Protein AF-A0A2G5B8W7-F1 (afdb_monomer)

Organism: Coemansia reversa (strain ATCC 12441 / NRRL 1564) (NCBI:txid763665)

Sequence (74 aa):
CNRGFTRQYNMRTHRLTHEPKSVAARPFCCAHCPRSFTRKHDLERHQVLHDDSDAFKCSVCKRGFARMDVLERH

Solvent-accessible surface area (backbone atoms only — not comparable to full-atom values): 4657 Å² total; per-residue (Å²): 132,95,78,87,64,98,45,72,68,56,46,57,46,52,54,39,73,76,50,63,86,85,64,76,50,34,85,32,64,50,93,88,48,98,54,60,23,69,41,63,70,60,38,61,39,51,51,28,60,76,66,61,78,73,23,43,58,41,90,84,81,61,53,68,25,64,41,64,74,60,51,76,73,102

Radius of gyration: 15.03 Å; Cα contacts (8 Å, |Δi|>4): 74; chains: 1; bounding box: 28×28×41 Å

Structure (mmCIF, N/CA/C/O backbone):
data_AF-A0A2G5B8W7-F1
#
_entry.id   AF-A0A2G5B8W7-F1
#
loop_
_atom_site.group_PDB
_atom_site.id
_atom_site.type_symbol
_atom_site.label_atom_id
_atom_site.label_alt_id
_atom_site.label_comp_id
_atom_site.label_asym_id
_atom_site.label_entity_id
_atom_site.label_seq_id
_atom_site.pdbx_PDB_ins_code
_atom_site.Cartn_x
_atom_site.Cartn_y
_atom_site.Cartn_z
_atom_site.occupancy
_atom_site.B_iso_or_equiv
_atom_site.auth_seq_id
_atom_site.auth_comp_id
_atom_site.auth_asym_id
_atom_site.auth_atom_id
_atom_site.pdbx_PDB_model_num
ATOM 1 N N . CYS A 1 1 ? 0.819 -2.463 -25.049 1.00 81.25 1 CYS A N 1
ATOM 2 C CA . CYS A 1 1 ? -0.191 -1.398 -24.822 1.00 81.25 1 CYS A CA 1
ATOM 3 C C . CYS A 1 1 ? 0.411 -0.026 -25.141 1.00 81.25 1 CYS A C 1
ATOM 5 O O . CYS A 1 1 ? 1.613 0.130 -24.967 1.00 81.25 1 CYS A O 1
ATOM 7 N N . ASN A 1 2 ? -0.397 0.973 -25.515 1.00 82.44 2 ASN A N 1
ATOM 8 C CA . ASN A 1 2 ? 0.081 2.302 -25.952 1.00 82.44 2 ASN A CA 1
ATOM 9 C C . ASN A 1 2 ? 0.110 3.347 -24.823 1.00 82.44 2 ASN A C 1
ATOM 11 O O . ASN A 1 2 ? -0.399 4.454 -24.968 1.00 82.44 2 ASN A O 1
ATOM 15 N N . ARG A 1 3 ? 0.660 2.990 -23.657 1.00 86.31 3 ARG A N 1
ATOM 16 C CA . ARG A 1 3 ? 0.714 3.901 -22.506 1.00 86.31 3 ARG A CA 1
ATOM 17 C C . ARG A 1 3 ? 2.025 4.689 -22.527 1.00 86.31 3 ARG A C 1
ATOM 19 O O . ARG A 1 3 ? 3.094 4.090 -22.510 1.00 86.31 3 ARG A O 1
ATOM 26 N N . GLY A 1 4 ? 1.932 6.017 -22.575 1.00 88.75 4 GLY A N 1
ATOM 27 C CA . GLY A 1 4 ? 3.085 6.917 -22.508 1.00 88.75 4 GLY A CA 1
ATOM 28 C C . GLY A 1 4 ? 3.522 7.177 -21.065 1.00 88.75 4 GLY A C 1
ATOM 29 O O . GLY A 1 4 ? 2.684 7.309 -20.172 1.00 88.75 4 GLY A O 1
ATOM 30 N N . PHE A 1 5 ? 4.832 7.264 -20.829 1.00 91.00 5 PHE A N 1
ATOM 31 C CA . PHE A 1 5 ? 5.408 7.560 -19.515 1.00 91.00 5 PHE A CA 1
ATOM 32 C C . PHE A 1 5 ? 6.413 8.701 -19.629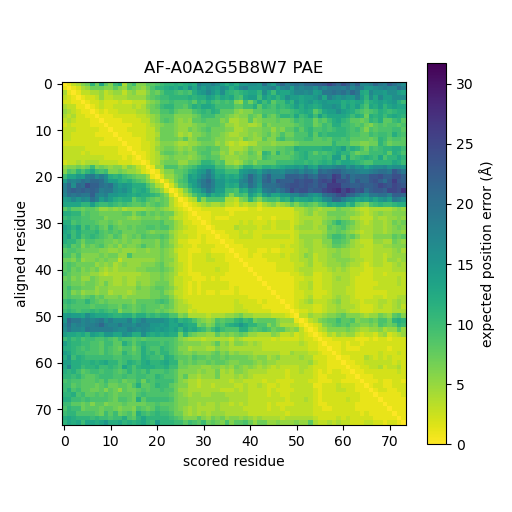 1.00 91.00 5 PHE A C 1
ATOM 34 O O . PHE A 1 5 ? 7.331 8.641 -20.437 1.00 91.00 5 PHE A O 1
ATOM 41 N N . THR A 1 6 ? 6.286 9.706 -18.765 1.00 93.62 6 THR A N 1
ATOM 42 C CA . THR A 1 6 ? 7.225 10.839 -18.690 1.00 93.62 6 THR A CA 1
ATOM 43 C C . THR A 1 6 ? 8.517 10.503 -17.945 1.00 93.62 6 THR A C 1
ATOM 45 O O . THR A 1 6 ? 9.509 11.209 -18.079 1.00 93.62 6 THR A O 1
ATOM 48 N N . ARG A 1 7 ? 8.528 9.430 -17.139 1.00 89.88 7 ARG A N 1
ATOM 49 C CA . ARG A 1 7 ? 9.694 8.999 -16.353 1.00 89.88 7 ARG A CA 1
ATOM 50 C C . ARG A 1 7 ? 10.068 7.556 -16.677 1.00 89.88 7 ARG A C 1
ATOM 52 O O . ARG A 1 7 ? 9.215 6.668 -16.637 1.00 89.88 7 ARG A O 1
ATOM 59 N N . GLN A 1 8 ? 11.358 7.305 -16.904 1.00 86.69 8 GLN A N 1
ATOM 60 C CA . GLN A 1 8 ? 11.883 5.991 -17.295 1.00 86.69 8 GLN A CA 1
ATOM 61 C C . GLN A 1 8 ? 11.560 4.887 -16.272 1.00 86.69 8 GLN A C 1
ATOM 63 O O . GLN A 1 8 ? 11.189 3.775 -16.650 1.00 86.69 8 GLN A O 1
ATOM 68 N N . TYR A 1 9 ? 11.625 5.189 -14.969 1.00 82.81 9 TYR A N 1
ATOM 69 C CA . TYR A 1 9 ? 11.312 4.203 -13.927 1.00 82.81 9 TYR A CA 1
ATOM 70 C C . TYR A 1 9 ? 9.828 3.780 -13.937 1.00 82.81 9 TYR A C 1
ATOM 72 O O . TYR A 1 9 ? 9.507 2.631 -13.622 1.00 82.81 9 TYR A O 1
ATOM 80 N N . ASN A 1 10 ? 8.912 4.665 -14.351 1.00 86.75 10 ASN A N 1
ATOM 81 C CA . ASN A 1 10 ? 7.492 4.332 -14.487 1.00 86.75 10 ASN A CA 1
ATOM 82 C C . ASN A 1 10 ? 7.265 3.359 -15.645 1.00 86.75 10 ASN A C 1
ATOM 84 O O . ASN A 1 10 ? 6.550 2.377 -15.477 1.00 86.75 10 ASN A O 1
ATOM 88 N N . MET A 1 11 ? 7.938 3.571 -16.779 1.00 87.56 11 MET A N 1
ATOM 89 C CA . MET A 1 11 ? 7.906 2.634 -17.905 1.00 87.56 11 MET A CA 1
ATOM 90 C C . MET A 1 11 ? 8.488 1.268 -17.518 1.00 87.56 11 MET A C 1
ATOM 92 O O . MET A 1 11 ? 7.888 0.236 -17.811 1.00 87.56 11 MET A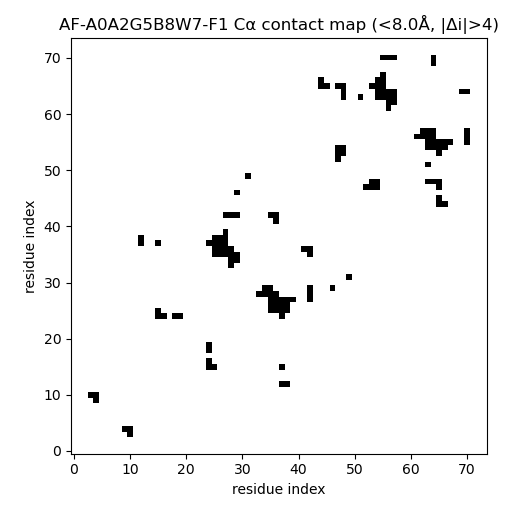 O 1
ATOM 96 N N . ARG A 1 12 ? 9.625 1.245 -16.805 1.00 83.94 12 ARG A N 1
ATOM 97 C CA . ARG A 1 12 ? 10.260 -0.002 -16.344 1.00 83.94 12 ARG A CA 1
ATOM 98 C C . ARG A 1 12 ? 9.343 -0.796 -15.414 1.00 83.94 12 ARG A C 1
ATOM 100 O O . ARG A 1 12 ? 9.181 -1.995 -15.606 1.00 83.94 12 ARG A O 1
ATOM 107 N N . THR A 1 13 ? 8.726 -0.132 -14.435 1.00 81.31 13 THR A N 1
ATOM 108 C CA . THR A 1 13 ? 7.789 -0.789 -13.505 1.00 81.31 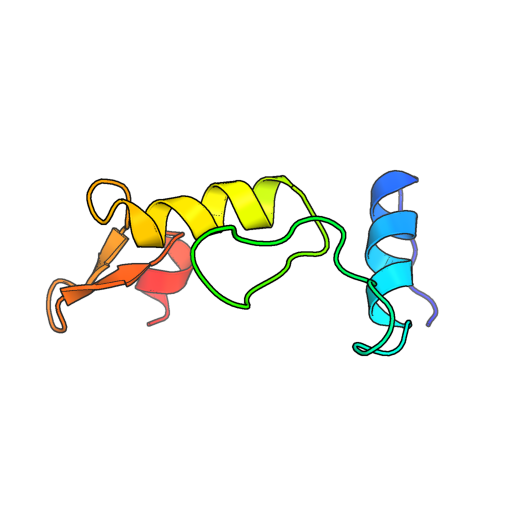13 THR A CA 1
ATOM 109 C C . THR A 1 13 ? 6.495 -1.214 -14.189 1.00 81.31 13 THR A C 1
ATOM 111 O O . THR A 1 13 ? 5.956 -2.263 -13.857 1.00 81.31 13 THR A O 1
ATOM 114 N N . HIS A 1 14 ? 6.014 -0.451 -15.172 1.00 85.94 14 HIS A N 1
ATOM 115 C CA . HIS A 1 14 ? 4.866 -0.841 -15.979 1.00 85.94 14 HIS A CA 1
ATOM 116 C C . HIS A 1 14 ? 5.150 -2.071 -16.843 1.00 85.94 14 HIS A C 1
ATOM 118 O O . HIS A 1 14 ? 4.285 -2.926 -16.973 1.00 85.94 14 HIS A O 1
ATOM 124 N N . ARG A 1 15 ? 6.357 -2.215 -17.399 1.00 83.75 15 ARG A N 1
ATOM 125 C CA . ARG A 1 15 ? 6.702 -3.397 -18.202 1.00 83.75 15 ARG A CA 1
ATOM 126 C C . ARG A 1 15 ? 6.514 -4.702 -17.420 1.00 83.75 15 ARG A C 1
ATOM 128 O O . ARG A 1 15 ? 6.031 -5.673 -17.983 1.00 83.75 15 ARG A O 1
ATOM 135 N N . LEU A 1 16 ? 6.771 -4.680 -16.109 1.00 78.88 16 LEU A N 1
ATOM 136 C CA . LEU A 1 16 ? 6.551 -5.819 -15.208 1.00 78.88 16 LEU A CA 1
ATOM 137 C C . LEU A 1 16 ? 5.079 -6.252 -15.102 1.00 78.88 16 LEU A C 1
ATOM 139 O O . LEU A 1 16 ? 4.815 -7.354 -14.636 1.00 78.88 16 LEU A O 1
ATOM 143 N N . THR A 1 17 ? 4.110 -5.422 -15.512 1.00 78.56 17 THR A N 1
ATOM 144 C CA . THR A 1 17 ? 2.690 -5.819 -15.524 1.00 78.56 17 THR A CA 1
ATOM 145 C C . THR A 1 17 ? 2.322 -6.670 -16.737 1.00 78.56 17 THR A C 1
ATOM 147 O O . THR A 1 17 ? 1.244 -7.254 -16.740 1.00 78.56 17 THR A O 1
ATOM 150 N N . HIS A 1 18 ? 3.175 -6.706 -17.766 1.00 81.25 18 HIS A N 1
ATOM 151 C CA . HIS A 1 18 ? 2.991 -7.541 -18.961 1.00 81.25 18 HIS A CA 1
ATOM 152 C C . HIS A 1 18 ? 3.693 -8.898 -18.843 1.00 81.25 18 HIS A C 1
ATOM 154 O O . H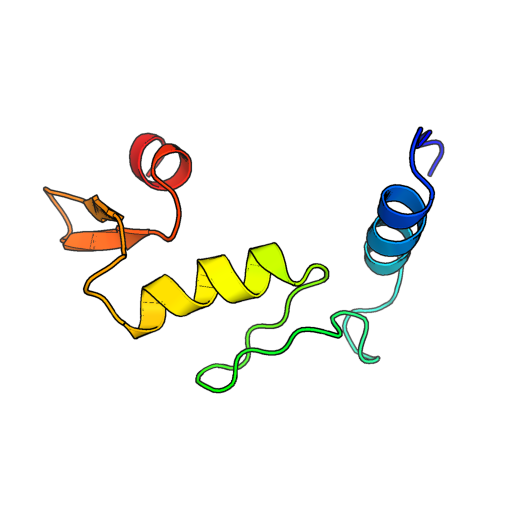IS A 1 18 ? 3.391 -9.801 -19.615 1.00 81.25 18 HIS A O 1
ATOM 160 N N . GLU A 1 19 ? 4.606 -9.051 -17.881 1.00 72.12 19 GLU A N 1
ATOM 161 C CA . GLU A 1 19 ? 5.348 -10.295 -17.661 1.00 72.12 19 GLU A CA 1
ATOM 162 C C . GLU A 1 19 ? 4.510 -11.328 -16.877 1.00 72.12 19 GLU A C 1
ATOM 164 O O . GLU A 1 19 ? 3.742 -10.954 -15.977 1.00 72.12 19 GLU A O 1
ATOM 169 N N . PRO A 1 20 ? 4.661 -12.638 -17.157 1.00 65.56 20 PRO A N 1
ATOM 170 C CA . PRO A 1 20 ? 3.984 -13.693 -16.411 1.00 65.56 20 PRO A CA 1
ATOM 171 C C . PRO A 1 20 ? 4.333 -13.651 -14.917 1.00 65.56 20 PRO A C 1
ATOM 173 O O . PRO A 1 20 ? 5.497 -13.568 -14.527 1.00 65.56 20 PRO A O 1
ATOM 176 N N . LYS A 1 21 ? 3.316 -13.791 -14.056 1.00 62.31 21 LYS A N 1
ATOM 177 C CA . LYS A 1 21 ? 3.458 -13.799 -12.584 1.00 62.31 21 LYS A CA 1
ATOM 178 C C . LYS A 1 21 ? 4.457 -14.838 -12.042 1.00 62.31 21 LYS A C 1
ATOM 180 O O . LYS A 1 21 ? 4.871 -14.698 -10.895 1.00 62.31 21 LYS A O 1
ATOM 185 N N . SER A 1 22 ? 4.804 -15.868 -12.817 1.00 46.97 22 SER A N 1
ATOM 186 C CA . SER A 1 22 ? 5.594 -17.026 -12.383 1.00 46.97 22 SER A CA 1
ATOM 187 C C . SER A 1 22 ? 7.110 -16.811 -12.365 1.00 46.97 22 SER A C 1
ATOM 189 O O . SER A 1 22 ? 7.801 -17.571 -11.696 1.00 46.97 22 SER A O 1
ATOM 191 N N . VAL A 1 23 ? 7.650 -15.780 -13.024 1.00 53.50 23 VAL A N 1
ATOM 192 C CA . VAL A 1 23 ? 9.106 -15.554 -13.094 1.00 53.50 23 VAL A CA 1
ATOM 193 C C . VAL A 1 23 ? 9.444 -14.207 -12.463 1.00 53.50 23 VAL A C 1
ATOM 195 O O . VAL A 1 23 ? 9.595 -13.207 -13.149 1.00 53.50 23 VAL A O 1
ATOM 198 N N . ALA A 1 24 ? 9.497 -14.155 -11.128 1.00 54.91 24 ALA A N 1
ATOM 199 C CA . ALA A 1 24 ? 10.147 -13.085 -10.354 1.00 54.91 24 ALA A CA 1
ATOM 200 C C . ALA A 1 24 ? 9.863 -11.616 -10.779 1.00 54.91 24 ALA A C 1
ATOM 202 O O . ALA A 1 24 ? 10.691 -10.731 -10.574 1.00 54.91 24 ALA A O 1
ATOM 203 N N . ALA A 1 25 ? 8.679 -11.306 -11.324 1.00 67.62 25 ALA A N 1
ATOM 204 C CA . ALA A 1 25 ? 8.348 -9.972 -11.851 1.00 67.62 25 ALA A CA 1
ATOM 205 C C . ALA A 1 25 ? 8.140 -8.897 -10.760 1.00 67.62 25 ALA A C 1
ATOM 207 O O . ALA A 1 25 ? 7.820 -7.741 -11.042 1.00 67.62 25 ALA A O 1
ATOM 208 N N . ARG A 1 26 ? 8.281 -9.273 -9.487 1.00 73.38 26 ARG A N 1
ATOM 209 C CA . ARG A 1 26 ? 8.026 -8.429 -8.320 1.00 73.38 26 ARG A CA 1
ATOM 210 C C . ARG A 1 26 ? 9.252 -8.498 -7.410 1.00 73.38 26 ARG A C 1
ATOM 212 O O . ARG A 1 26 ? 9.272 -9.329 -6.509 1.00 73.38 26 ARG A O 1
ATOM 219 N N . PRO A 1 2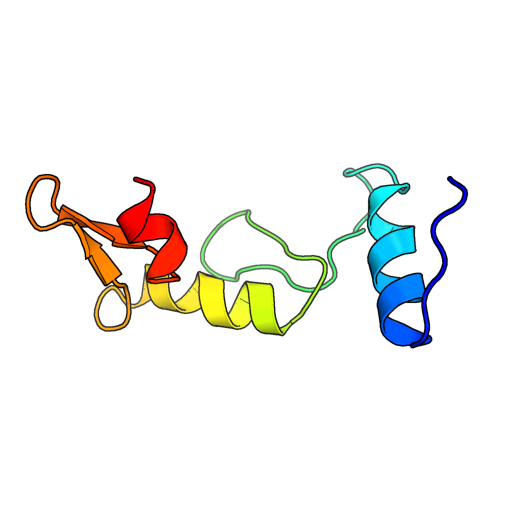7 ? 10.277 -7.659 -7.655 1.00 78.88 27 PRO A N 1
ATOM 220 C CA . PRO A 1 27 ? 11.562 -7.753 -6.958 1.00 78.88 27 PRO A CA 1
ATOM 221 C C . PRO A 1 27 ? 11.467 -7.442 -5.458 1.00 78.88 27 PRO A C 1
ATOM 223 O O . PRO A 1 27 ? 12.415 -7.686 -4.721 1.00 78.88 27 PRO A O 1
ATOM 226 N N . PHE A 1 28 ? 10.340 -6.899 -4.993 1.00 87.44 28 PHE A N 1
ATOM 227 C CA . PHE A 1 28 ? 10.132 -6.526 -3.600 1.00 87.44 28 PHE A CA 1
ATOM 228 C C . PHE A 1 28 ? 9.189 -7.528 -2.929 1.00 87.44 28 PHE A C 1
ATOM 230 O O . PHE A 1 28 ? 7.970 -7.403 -3.037 1.00 87.44 28 PHE A O 1
ATOM 237 N N . CYS A 1 29 ? 9.744 -8.534 -2.257 1.00 89.00 29 CYS A N 1
ATOM 238 C CA . CYS A 1 29 ? 8.983 -9.552 -1.527 1.00 89.00 29 CYS A CA 1
ATOM 239 C C . CYS A 1 29 ? 8.803 -9.168 -0.054 1.00 89.00 29 CYS A C 1
ATOM 241 O O . CYS A 1 29 ? 9.709 -8.607 0.559 1.00 89.00 29 CYS A O 1
ATOM 243 N N . CYS A 1 30 ? 7.640 -9.484 0.516 1.00 90.19 30 CYS A N 1
ATOM 244 C CA . CYS A 1 30 ? 7.430 -9.389 1.954 1.00 90.19 30 CYS A CA 1
ATOM 245 C C . CYS A 1 30 ? 8.120 -10.558 2.666 1.00 90.19 30 CYS A C 1
ATOM 247 O O . CYS A 1 30 ? 8.029 -11.697 2.217 1.00 90.19 30 CYS A O 1
ATOM 249 N N . ALA A 1 31 ? 8.787 -10.279 3.787 1.00 89.62 31 ALA A N 1
ATOM 250 C CA . ALA A 1 31 ? 9.445 -11.306 4.595 1.00 89.62 31 ALA A CA 1
ATOM 251 C C . ALA A 1 31 ? 8.460 -12.126 5.450 1.00 89.62 31 ALA A C 1
ATOM 253 O O . ALA A 1 31 ? 8.770 -13.247 5.839 1.00 89.62 31 ALA A O 1
ATOM 254 N N . HIS A 1 32 ? 7.275 -11.580 5.736 1.00 88.44 32 HIS A N 1
ATOM 255 C CA . HIS A 1 32 ? 6.308 -12.173 6.666 1.00 88.44 32 HIS A CA 1
ATOM 256 C C . HIS A 1 32 ? 5.124 -12.860 5.971 1.00 88.44 32 HIS A C 1
ATOM 258 O O . HIS A 1 32 ? 4.333 -13.534 6.625 1.00 88.44 32 HIS A O 1
ATOM 264 N N . CYS A 1 33 ? 4.954 -12.685 4.657 1.00 88.75 33 CYS A N 1
ATOM 265 C CA . CYS A 1 33 ? 3.856 -13.297 3.910 1.00 88.75 33 CYS A CA 1
ATOM 266 C C . CYS A 1 33 ? 4.210 -13.468 2.420 1.00 88.75 33 CYS A C 1
ATOM 268 O O . CYS A 1 33 ? 5.124 -12.808 1.928 1.00 88.75 33 CYS A O 1
ATOM 270 N N . PRO A 1 34 ? 3.471 -14.286 1.646 1.00 86.06 34 PRO A N 1
ATOM 271 C CA . PRO A 1 34 ? 3.805 -14.576 0.246 1.00 86.06 34 PRO A CA 1
ATOM 272 C C . PRO A 1 34 ? 3.514 -13.413 -0.724 1.00 86.06 34 PRO A C 1
ATOM 274 O O . PRO A 1 34 ? 3.504 -13.600 -1.943 1.00 86.06 34 PRO A O 1
ATOM 277 N N . ARG A 1 35 ? 3.232 -12.200 -0.224 1.00 85.00 35 ARG A N 1
ATOM 278 C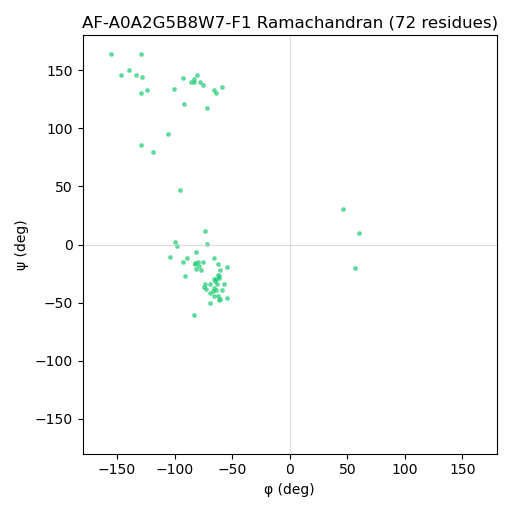 CA . ARG A 1 35 ? 2.997 -11.031 -1.078 1.00 85.00 35 ARG A CA 1
ATOM 279 C C . ARG A 1 35 ? 4.310 -10.464 -1.599 1.00 85.00 35 ARG A C 1
ATOM 281 O O . ARG A 1 35 ? 5.280 -10.291 -0.872 1.00 85.00 35 ARG A O 1
ATOM 288 N N . SER A 1 36 ? 4.288 -10.070 -2.863 1.00 88.00 36 SER A N 1
ATOM 289 C CA . SER A 1 36 ? 5.373 -9.348 -3.519 1.00 88.00 36 SER A CA 1
ATOM 290 C C . SER A 1 36 ? 4.837 -8.098 -4.211 1.00 88.00 36 SER A C 1
ATOM 292 O O . SER A 1 36 ? 3.630 -7.956 -4.432 1.00 88.00 36 SER A O 1
ATOM 294 N N . PHE A 1 37 ? 5.713 -7.166 -4.573 1.00 87.12 37 PHE A N 1
ATOM 295 C CA . PHE A 1 37 ? 5.379 -5.853 -5.126 1.00 87.12 37 PHE A CA 1
ATOM 296 C C . PHE A 1 37 ? 6.334 -5.471 -6.259 1.00 87.12 37 PHE A C 1
ATOM 298 O O . PHE A 1 37 ? 7.500 -5.861 -6.292 1.00 87.12 37 PHE A O 1
ATOM 305 N N . THR A 1 38 ? 5.829 -4.688 -7.212 1.00 84.88 38 THR A N 1
ATOM 306 C CA . THR A 1 38 ? 6.616 -4.159 -8.337 1.00 84.88 38 THR A CA 1
ATOM 307 C C . THR A 1 38 ? 7.414 -2.910 -7.962 1.00 84.88 38 THR A C 1
ATOM 309 O O . THR A 1 38 ? 8.315 -2.517 -8.700 1.00 84.88 38 THR A O 1
ATOM 312 N N . ARG A 1 39 ? 7.084 -2.257 -6.837 1.00 86.38 39 ARG A N 1
ATOM 313 C CA . ARG A 1 39 ? 7.746 -1.041 -6.346 1.00 86.38 39 ARG A CA 1
ATOM 314 C C . ARG A 1 39 ? 8.066 -1.159 -4.859 1.00 86.38 39 ARG A C 1
ATOM 316 O O . ARG A 1 39 ? 7.270 -1.710 -4.104 1.00 86.38 39 ARG A O 1
ATOM 323 N N . LYS A 1 40 ? 9.192 -0.571 -4.445 1.00 88.38 40 LYS A N 1
ATOM 324 C CA . LYS A 1 40 ? 9.662 -0.593 -3.052 1.00 88.38 40 LYS A CA 1
ATOM 325 C C . LYS A 1 40 ? 8.677 0.071 -2.086 1.00 88.38 40 LYS A C 1
ATOM 327 O O . LYS A 1 40 ? 8.305 -0.545 -1.100 1.00 88.38 40 LYS A O 1
ATOM 332 N N . HIS A 1 41 ? 8.182 1.266 -2.419 1.00 89.38 41 HIS A N 1
ATOM 333 C CA . HIS A 1 41 ? 7.235 1.989 -1.558 1.00 89.38 41 HIS A CA 1
ATOM 334 C C . HIS A 1 41 ? 5.912 1.237 -1.347 1.00 89.38 41 HIS A C 1
ATOM 336 O O . HIS A 1 41 ? 5.231 1.443 -0.349 1.00 89.38 41 HIS A O 1
ATOM 342 N N . ASP A 1 42 ? 5.519 0.373 -2.291 1.00 90.69 42 ASP A N 1
ATOM 343 C CA . ASP A 1 42 ? 4.326 -0.457 -2.128 1.00 90.69 42 ASP A CA 1
ATOM 344 C C . ASP A 1 42 ? 4.572 -1.590 -1.114 1.00 90.69 42 ASP A C 1
ATOM 346 O O . ASP A 1 42 ? 3.654 -1.922 -0.365 1.00 90.69 42 ASP A O 1
ATOM 350 N N . LEU A 1 43 ? 5.796 -2.137 -1.055 1.00 91.69 43 LEU A N 1
ATOM 351 C CA . LEU A 1 43 ? 6.221 -3.090 -0.024 1.00 91.69 43 LEU A CA 1
ATOM 352 C C . LEU A 1 43 ? 6.340 -2.413 1.346 1.00 91.69 43 LEU A C 1
ATOM 354 O O . LEU A 1 43 ? 5.750 -2.911 2.295 1.00 91.69 43 LEU A O 1
ATOM 358 N N . GLU A 1 44 ? 7.048 -1.284 1.442 1.00 91.06 44 GLU A N 1
ATOM 359 C CA . GLU A 1 44 ? 7.219 -0.533 2.701 1.00 91.06 44 GLU A CA 1
ATOM 360 C C . GLU A 1 44 ? 5.858 -0.204 3.316 1.00 91.06 44 GLU A C 1
ATOM 362 O O . GLU A 1 44 ? 5.586 -0.483 4.479 1.00 91.06 44 GLU A O 1
ATOM 367 N N . ARG A 1 45 ? 4.932 0.278 2.484 1.00 91.06 45 ARG A N 1
ATOM 368 C CA . ARG A 1 45 ? 3.562 0.515 2.914 1.00 91.06 45 ARG A CA 1
ATOM 369 C C . ARG A 1 45 ? 2.841 -0.766 3.311 1.00 91.06 45 ARG A C 1
ATOM 371 O O . ARG A 1 45 ? 2.071 -0.751 4.251 1.00 91.06 45 ARG A O 1
ATOM 378 N N . HIS A 1 46 ? 3.034 -1.874 2.606 1.00 91.38 46 HIS A N 1
ATOM 379 C CA . HIS A 1 46 ? 2.432 -3.142 3.010 1.00 91.38 46 HIS A CA 1
ATOM 380 C C . HIS A 1 46 ? 2.943 -3.633 4.371 1.00 91.38 46 HIS A C 1
ATOM 382 O O . HIS A 1 46 ? 2.157 -4.229 5.105 1.00 91.38 46 HIS A O 1
ATOM 388 N N . GLN A 1 47 ? 4.207 -3.373 4.714 1.00 91.00 47 GLN A N 1
ATOM 389 C CA . GLN A 1 47 ? 4.804 -3.811 5.976 1.00 91.00 47 GLN A CA 1
ATOM 390 C C . GLN A 1 47 ? 4.108 -3.218 7.207 1.00 91.00 47 GLN A C 1
ATOM 392 O O . GLN A 1 47 ? 4.035 -3.906 8.218 1.00 91.00 47 GLN A O 1
ATOM 397 N N . VAL A 1 48 ? 3.479 -2.039 7.107 1.00 90.25 48 VAL A N 1
ATOM 398 C CA . VAL A 1 48 ? 2.693 -1.452 8.216 1.00 90.25 48 VAL A CA 1
ATOM 399 C C . VAL A 1 48 ? 1.517 -2.337 8.653 1.00 90.25 48 VAL A C 1
ATOM 401 O O . VAL A 1 48 ? 1.040 -2.237 9.776 1.00 90.25 48 VAL A O 1
ATOM 404 N N . LEU A 1 49 ? 1.052 -3.239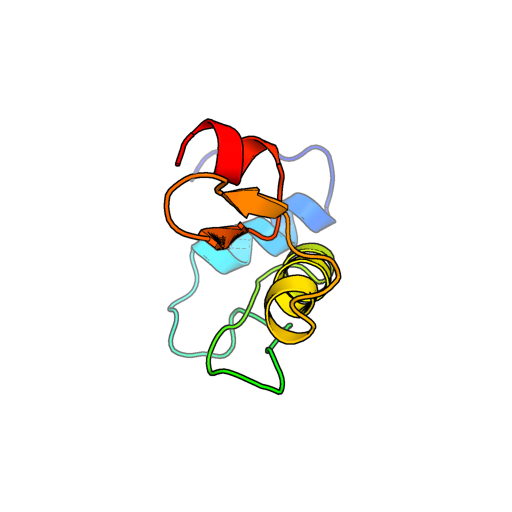 7.776 1.00 89.31 49 LEU A N 1
ATOM 405 C CA . LEU A 1 49 ? 0.006 -4.215 8.102 1.00 89.31 49 LEU A CA 1
ATOM 406 C C . LEU A 1 49 ? 0.510 -5.372 8.968 1.00 89.31 49 LEU A C 1
ATOM 408 O O . LEU A 1 49 ? -0.307 -6.132 9.471 1.00 89.31 49 LEU A O 1
ATOM 412 N N . HIS A 1 50 ? 1.825 -5.560 9.069 1.00 88.94 50 HIS A N 1
ATOM 413 C CA . HIS A 1 50 ? 2.423 -6.561 9.946 1.00 88.94 50 HIS A CA 1
ATOM 414 C C . HIS A 1 50 ? 2.728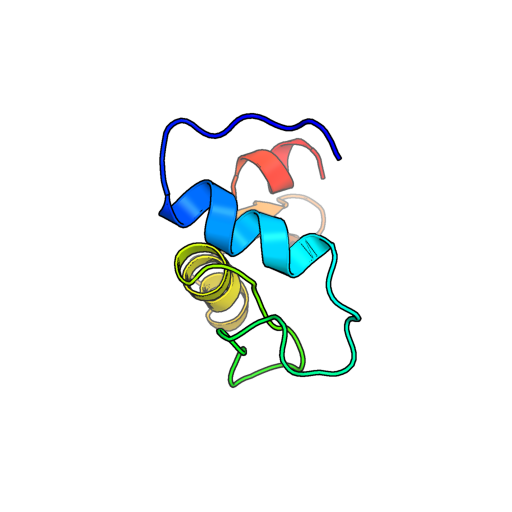 -5.997 11.336 1.00 88.94 50 HIS A C 1
ATOM 416 O O . HIS A 1 50 ? 2.739 -6.766 12.290 1.00 88.94 50 HIS A O 1
ATOM 422 N N . ASP A 1 51 ? 2.954 -4.685 11.443 1.00 82.75 51 ASP A N 1
ATOM 423 C CA . ASP A 1 51 ? 3.219 -4.007 12.718 1.00 82.75 51 ASP A CA 1
ATOM 424 C C . ASP A 1 51 ? 1.919 -3.692 13.490 1.00 82.75 51 ASP A C 1
ATOM 426 O O . ASP A 1 51 ? 1.943 -3.527 14.702 1.00 82.75 51 ASP A O 1
ATOM 430 N N . ASP A 1 52 ? 0.758 -3.648 12.814 1.00 72.88 52 ASP A N 1
ATOM 431 C CA . ASP A 1 52 ? -0.587 -3.323 13.348 1.00 72.88 52 ASP A CA 1
ATOM 432 C C . ASP A 1 52 ? -0.724 -1.956 14.056 1.00 72.88 52 ASP A C 1
ATOM 434 O O . ASP A 1 52 ? -1.842 -1.445 14.190 1.00 72.88 52 ASP A O 1
ATOM 438 N N . SER A 1 53 ? 0.374 -1.359 14.506 1.00 74.25 53 SER A N 1
ATOM 439 C CA . SER A 1 53 ? 0.500 -0.063 15.167 1.00 74.25 53 SER A CA 1
ATOM 440 C C . SER A 1 53 ? 0.301 1.090 14.177 1.00 74.25 53 SER A C 1
ATOM 442 O O . SER A 1 53 ? -0.415 2.042 14.480 1.00 74.25 53 SER A O 1
ATOM 444 N N . ASP A 1 54 ? 0.819 0.930 12.959 1.00 78.12 54 ASP A N 1
ATOM 445 C CA . ASP A 1 54 ? 0.832 1.948 11.902 1.00 78.12 54 ASP A CA 1
ATOM 446 C C . ASP A 1 54 ? -0.270 1.770 10.838 1.00 78.12 54 ASP A C 1
ATOM 448 O O . ASP A 1 54 ? -0.357 2.524 9.864 1.00 78.12 54 ASP A O 1
ATOM 452 N N . ALA A 1 55 ? -1.132 0.762 10.987 1.00 87.94 55 ALA A N 1
ATOM 453 C CA . ALA A 1 55 ? -2.235 0.524 10.061 1.00 87.94 55 ALA A CA 1
ATOM 454 C C . ALA A 1 55 ? -3.461 1.399 10.385 1.00 87.94 55 ALA A C 1
ATOM 456 O O . ALA A 1 55 ? -3.892 1.517 11.532 1.00 87.94 55 ALA A O 1
ATOM 457 N N . PHE A 1 56 ? -4.115 1.925 9.349 1.00 91.12 56 PHE A N 1
ATOM 458 C CA . PHE A 1 56 ? -5.404 2.605 9.471 1.00 91.12 56 PHE A CA 1
ATOM 459 C C . PHE A 1 56 ? -6.501 1.578 9.754 1.00 91.12 56 PHE A C 1
ATOM 461 O O . PHE A 1 56 ? -6.752 0.703 8.926 1.00 91.12 56 PHE A O 1
ATOM 468 N N . LYS A 1 57 ? -7.165 1.661 10.910 1.00 92.12 57 LYS A N 1
ATOM 469 C CA . LYS A 1 57 ? -8.159 0.661 11.332 1.00 92.12 57 LYS A CA 1
ATOM 470 C C . LYS A 1 57 ? -9.582 1.143 11.094 1.00 92.12 57 LYS A C 1
ATOM 472 O O . LYS A 1 57 ? -9.948 2.248 11.487 1.00 92.12 57 LYS A O 1
ATOM 477 N N . CYS A 1 58 ? -10.411 0.275 10.521 1.00 93.00 58 CYS A N 1
ATOM 478 C CA . CYS A 1 58 ? -11.849 0.506 10.465 1.00 93.00 58 CYS A CA 1
ATOM 479 C C . CYS A 1 58 ? -12.437 0.523 11.879 1.00 93.00 58 CYS A C 1
ATOM 481 O O . CYS A 1 58 ? -12.213 -0.398 12.667 1.00 93.00 58 CYS A O 1
ATOM 483 N N . SER A 1 59 ? -13.226 1.546 12.204 1.00 92.50 59 SER A N 1
ATOM 484 C CA . SER A 1 59 ? -13.864 1.669 13.517 1.00 92.50 59 SER A CA 1
ATOM 485 C C . SER A 1 59 ? -14.878 0.551 13.784 1.00 92.50 59 SER A C 1
ATOM 487 O O . SER A 1 59 ? -14.993 0.126 14.937 1.00 92.50 59 SER A O 1
ATOM 489 N N . VAL A 1 60 ? -15.533 0.045 12.731 1.00 94.75 60 VAL A N 1
ATOM 490 C CA . VAL A 1 60 ? -16.592 -0.975 12.779 1.00 94.75 60 VAL A CA 1
ATOM 491 C C . VAL A 1 60 ? -16.016 -2.391 12.841 1.00 94.75 60 VAL A C 1
ATOM 493 O O . VAL A 1 60 ? -16.235 -3.100 13.817 1.00 94.75 60 VAL A O 1
ATOM 496 N N . CYS A 1 61 ? -15.251 -2.812 11.830 1.00 94.19 61 CYS A N 1
ATOM 497 C CA . CYS A 1 61 ? -14.780 -4.200 11.715 1.00 94.19 61 CYS A CA 1
ATOM 498 C C . CYS A 1 61 ? -13.346 -4.422 12.230 1.00 94.19 61 CYS A C 1
ATOM 500 O O . CYS A 1 61 ? -12.843 -5.541 12.174 1.00 94.19 61 CYS A O 1
ATOM 502 N N . LYS A 1 62 ? -12.664 -3.360 12.689 1.00 88.94 62 LYS A N 1
ATOM 503 C CA . LYS A 1 62 ? -11.272 -3.363 13.190 1.00 88.94 62 LYS A CA 1
ATOM 504 C C . LYS A 1 62 ? -10.204 -3.823 12.192 1.00 88.94 62 LYS A C 1
ATOM 506 O O . LYS A 1 62 ? -9.041 -3.956 12.564 1.00 88.94 62 LYS A O 1
ATOM 511 N N . ARG A 1 63 ? -10.554 -3.997 10.915 1.00 89.25 63 ARG A N 1
ATOM 512 C CA . ARG A 1 63 ? -9.602 -4.359 9.861 1.00 89.25 63 ARG A CA 1
ATOM 513 C C . ARG A 1 63 ? -8.593 -3.234 9.618 1.00 89.25 63 ARG A C 1
ATOM 515 O O . ARG A 1 63 ? -8.990 -2.079 9.478 1.00 89.25 63 ARG A O 1
ATOM 522 N N . GLY A 1 64 ? -7.309 -3.594 9.552 1.00 90.00 64 GLY A N 1
ATOM 523 C CA . GLY A 1 64 ? -6.200 -2.689 9.250 1.00 90.00 64 GLY A CA 1
ATOM 524 C C . GLY A 1 64 ? -5.959 -2.510 7.749 1.00 90.00 64 GLY A C 1
ATOM 525 O O . GLY A 1 64 ? -6.008 -3.465 6.967 1.00 90.00 64 GLY A O 1
ATOM 526 N N . PHE A 1 65 ? -5.668 -1.276 7.352 1.00 91.06 65 PHE A N 1
ATOM 527 C CA . PHE A 1 65 ? -5.374 -0.863 5.988 1.00 91.06 65 PHE A CA 1
ATOM 528 C C . PHE A 1 65 ? -4.070 -0.081 5.942 1.00 91.06 65 PHE A C 1
ATOM 530 O O . PHE A 1 65 ? -3.755 0.712 6.819 1.00 91.06 65 PHE A O 1
ATOM 537 N N . ALA A 1 66 ? -3.321 -0.272 4.862 1.00 91.56 66 ALA A N 1
ATOM 538 C CA . ALA A 1 66 ? -2.021 0.360 4.691 1.00 91.56 66 ALA A CA 1
ATOM 539 C C . ALA A 1 66 ? -2.113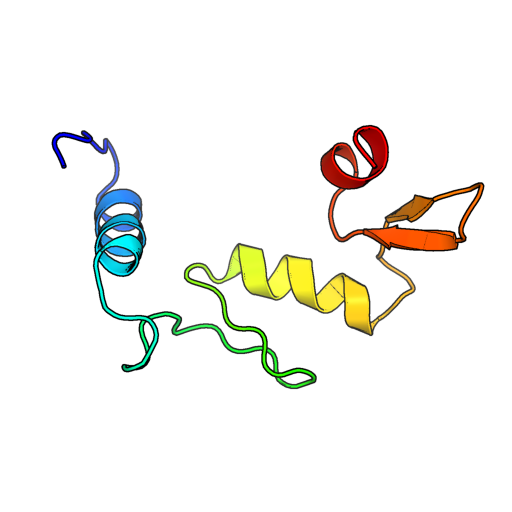 1.814 4.188 1.00 91.56 66 ALA A C 1
ATOM 541 O O . ALA A 1 66 ? -1.100 2.486 4.011 1.00 91.56 66 ALA A O 1
ATOM 542 N N . ARG A 1 67 ? -3.323 2.272 3.846 1.00 91.12 67 ARG A N 1
ATOM 543 C CA . ARG A 1 67 ? -3.616 3.626 3.371 1.00 91.12 67 ARG A CA 1
ATOM 544 C C . ARG A 1 67 ? -5.000 4.059 3.842 1.00 91.12 67 ARG A C 1
ATOM 546 O O . ARG A 1 67 ? -5.917 3.238 3.846 1.00 91.12 67 ARG A O 1
ATOM 553 N N . MET A 1 68 ? -5.147 5.350 4.122 1.00 91.50 68 MET A N 1
ATOM 554 C CA . MET A 1 68 ? -6.413 5.960 4.526 1.00 91.50 68 MET A CA 1
ATOM 555 C C . MET A 1 68 ? -7.470 5.932 3.413 1.00 91.50 68 MET A C 1
ATOM 557 O O . MET A 1 68 ? -8.583 5.499 3.661 1.00 91.50 68 MET A O 1
ATOM 561 N N . ASP A 1 69 ? -7.115 6.256 2.166 1.00 93.75 69 ASP A N 1
ATOM 562 C CA . ASP A 1 69 ? -8.051 6.221 1.022 1.00 93.75 69 ASP A CA 1
ATOM 563 C C . ASP A 1 69 ? -8.617 4.816 0.745 1.00 93.75 69 ASP A C 1
ATOM 565 O O . ASP A 1 69 ? -9.721 4.656 0.227 1.00 93.75 69 ASP A O 1
ATOM 569 N N . VAL A 1 70 ? -7.859 3.767 1.079 1.00 92.56 70 VAL A N 1
ATOM 570 C CA . VAL A 1 70 ? -8.342 2.384 0.974 1.00 92.56 70 VAL A CA 1
ATOM 571 C C . VAL A 1 70 ? -9.324 2.065 2.098 1.00 92.56 70 VAL A C 1
ATOM 573 O O . VAL A 1 70 ? -10.288 1.352 1.836 1.00 92.56 70 VAL A O 1
ATOM 576 N N . LEU A 1 71 ? -9.100 2.593 3.305 1.00 93.81 71 LEU A N 1
ATOM 577 C CA . LEU A 1 71 ? -10.047 2.491 4.415 1.00 93.81 71 LEU A CA 1
ATOM 578 C C . LEU A 1 71 ? -11.333 3.285 4.133 1.00 93.81 71 LEU A C 1
ATOM 580 O O . LEU A 1 71 ? -12.412 2.798 4.424 1.00 93.81 71 LEU A O 1
ATOM 584 N N . GLU A 1 72 ? -11.244 4.475 3.545 1.00 93.44 72 GLU A N 1
ATOM 585 C CA . GLU A 1 72 ? -12.424 5.298 3.230 1.00 93.44 72 GLU A CA 1
ATOM 586 C C . GLU A 1 72 ? -13.360 4.635 2.209 1.00 93.44 72 GLU A C 1
ATOM 588 O O . GLU A 1 72 ? -14.566 4.860 2.237 1.00 93.44 72 GLU A O 1
ATOM 593 N N . ARG A 1 73 ? -12.815 3.808 1.308 1.00 94.06 73 ARG A N 1
ATOM 594 C CA . ARG A 1 73 ? -13.596 3.032 0.330 1.00 94.06 73 ARG A CA 1
ATOM 595 C C . ARG A 1 73 ? -14.026 1.651 0.848 1.00 94.06 73 ARG A C 1
ATOM 597 O O . ARG A 1 73 ? -14.778 0.969 0.154 1.00 94.06 73 ARG A O 1
ATOM 604 N N . HIS A 1 74 ? -13.477 1.202 1.974 1.00 90.62 74 HIS A N 1
ATOM 605 C CA . HIS A 1 74 ? -13.725 -0.127 2.532 1.00 90.62 74 HIS A CA 1
ATOM 606 C C . HIS A 1 74 ? -15.126 -0.242 3.129 1.00 90.62 74 HIS A C 1
ATOM 608 O O . HIS A 1 74 ? -15.720 -1.322 2.892 1.00 90.62 74 HIS A O 1
#

Nearest PDB structures (foldseek):
  8sst-assembly1_A  TM=7.397E-01  e=2.891E-04  Homo sapiens
  8sss-assembly1_A  TM=7.328E-01  e=5.379E-04  Homo sapiens
  5yef-assembly3_G  TM=7.540E-01  e=1.413E-03  Homo sapiens
  8ssu-assembly1_A  TM=7.317E-01  e=1.149E-03  Homo sapiens
  5kkq-assembly2_D  TM=4.517E-01  e=1.319E-03  Homo sapiens

pLDDT: mean 85.07, std 9.68, range [46.97, 94.75]

Mean predicted aligned error: 7.04 Å

Secondary structure (DSSP, 8-state):
-----SSHHHHHHHHTTTS-TTS----EE-SSSS-EESSHHHHHHHHHHHHSSSSEEPTTT--EESSHHHHHT-

Foldseek 3Di:
DPDDDPDPVVVVLVVLVVDDPPPCSFVAADPPDRDGHSDPVVNVLVCCQVVLPQFDADPPPRDTHSDPVVSVVD

InterPro domains:
  IPR013087 Zinc finger C2H2-type [PF00096] (30-50)
  IPR013087 Zinc finger C2H2-type [PF13912] (1-20)
  IPR013087 Zinc finger C2H2-type [PF13912] (55-74)
  IPR013087 Zinc finger C2H2-type [PS00028] (29-50)
  IPR013087 Zinc finger C2H2-type [PS50157] (28-55)
  IPR013087 Zinc finger C2H2-type [PS50157] (56-74)
  IPR036236 Zinc finger C2H2 superfamily [SSF57667] (25-74)